Protein AF-A0A0A9X107-F1 (afdb_monomer_lite)

Foldseek 3Di:
DDPPPDDDDDCPVDPDDDDDDDCVVPVVVCVVVVHDPVFPDKDFLADPNDTDDMDTDDDDPVVVVVVVVVSVVVNVVVVVVVVVVVVVVVVVVVVVPDDDDDDDDDDDDDDDD

InterPro domains:
  IPR036249 Thioredoxin-like superfamily [SSF52833] (2-75)

Organism: Lygus hesperus (NCBI:txid30085)

pLDDT: mean 71.27, std 21.24, range [33.72, 94.06]

Structure (mmCIF, N/CA/C/O backbone):
data_AF-A0A0A9X107-F1
#
_entry.id   AF-A0A0A9X107-F1
#
loop_
_atom_site.group_PDB
_atom_site.id
_atom_site.type_symbol
_atom_site.label_atom_id
_atom_site.label_alt_id
_atom_site.label_comp_id
_atom_site.label_asym_id
_atom_site.label_entity_id
_atom_site.label_seq_id
_atom_site.pdbx_PDB_ins_code
_atom_site.Cartn_x
_atom_site.Cartn_y
_atom_site.Cartn_z
_atom_site.occupancy
_atom_site.B_iso_or_equiv
_atom_site.auth_seq_id
_atom_site.auth_comp_id
_atom_site.auth_asym_id
_atom_site.auth_atom_id
_atom_site.pdbx_PDB_model_num
ATOM 1 N N . MET A 1 1 ? 27.903 -12.711 14.604 1.00 37.62 1 MET A N 1
ATOM 2 C CA . MET A 1 1 ? 27.355 -11.381 14.282 1.00 37.62 1 MET A CA 1
ATOM 3 C C . MET A 1 1 ? 25.855 -11.557 14.386 1.00 37.62 1 MET A C 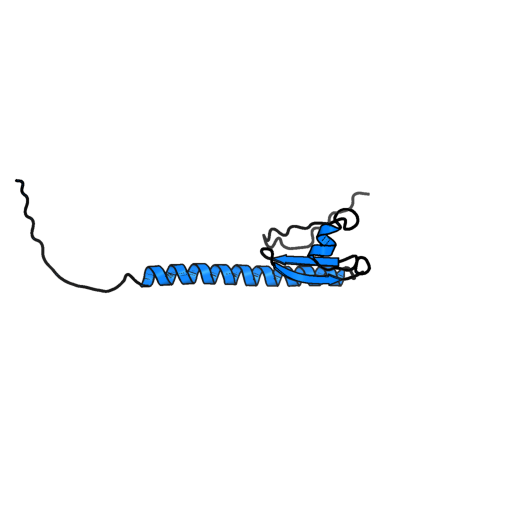1
ATOM 5 O O . MET A 1 1 ? 25.228 -11.876 13.390 1.00 37.62 1 MET A O 1
ATOM 9 N N . ASP A 1 2 ? 25.339 -11.543 15.616 1.00 41.91 2 ASP A N 1
ATOM 10 C CA . ASP A 1 2 ? 23.902 -11.656 15.866 1.00 41.91 2 ASP A CA 1
ATOM 11 C C . ASP A 1 2 ? 23.283 -10.289 15.590 1.00 41.91 2 ASP A C 1
ATOM 13 O O . ASP A 1 2 ? 23.598 -9.307 16.266 1.00 41.91 2 ASP A O 1
ATOM 17 N N . GLU A 1 3 ? 22.478 -10.217 14.536 1.00 42.31 3 GLU A N 1
ATOM 18 C CA . GLU A 1 3 ? 21.687 -9.040 14.201 1.00 42.31 3 GLU A CA 1
ATOM 19 C C . GLU A 1 3 ? 20.652 -8.828 15.309 1.00 42.31 3 GLU A C 1
ATOM 21 O O . GLU A 1 3 ? 19.751 -9.639 15.527 1.00 42.31 3 GLU A O 1
ATOM 26 N N . VAL A 1 4 ? 20.826 -7.739 16.057 1.00 40.97 4 VAL A N 1
ATOM 27 C CA . VAL A 1 4 ? 19.880 -7.281 17.071 1.00 40.97 4 VAL A CA 1
ATOM 28 C C . VAL A 1 4 ? 18.602 -6.880 16.343 1.00 40.97 4 VAL A C 1
ATOM 30 O O . VAL A 1 4 ? 18.554 -5.838 15.693 1.00 40.97 4 VAL A O 1
ATOM 33 N N . TYR A 1 5 ? 17.573 -7.719 16.439 1.00 43.59 5 TYR A N 1
ATOM 34 C CA . TYR A 1 5 ? 16.226 -7.378 15.999 1.00 43.59 5 TYR A CA 1
ATOM 35 C C . TYR A 1 5 ? 15.728 -6.235 16.891 1.00 43.59 5 TYR A C 1
ATOM 37 O O . TYR A 1 5 ? 15.326 -6.441 18.035 1.00 43.59 5 TYR A O 1
ATOM 45 N N . GLN A 1 6 ? 15.865 -5.001 16.411 1.00 48.44 6 GLN A N 1
ATOM 46 C CA . GLN A 1 6 ? 15.414 -3.823 17.133 1.00 48.44 6 GLN A CA 1
ATOM 47 C C . GLN A 1 6 ? 13.906 -3.682 16.920 1.00 48.44 6 GLN A C 1
ATOM 49 O O . GLN A 1 6 ? 13.455 -3.251 15.861 1.00 48.44 6 GLN A O 1
ATOM 54 N N . GLU A 1 7 ? 13.124 -4.076 17.924 1.00 47.19 7 GLU A N 1
ATOM 55 C CA . GLU A 1 7 ? 11.676 -3.871 17.933 1.00 47.19 7 GLU A CA 1
ATOM 56 C C . GLU A 1 7 ? 11.372 -2.367 18.010 1.00 47.19 7 GLU A C 1
ATOM 58 O O . GLU A 1 7 ? 11.451 -1.737 19.065 1.00 47.19 7 GLU A O 1
ATOM 63 N N . PHE A 1 8 ? 11.048 -1.771 16.863 1.00 49.19 8 PHE A N 1
ATOM 64 C CA . PHE A 1 8 ? 10.451 -0.444 16.782 1.00 49.19 8 PHE A CA 1
ATOM 65 C C . PHE A 1 8 ? 8.931 -0.583 16.668 1.00 49.19 8 PHE A C 1
ATOM 67 O O . PHE A 1 8 ? 8.435 -1.149 15.699 1.00 49.19 8 PHE A O 1
ATOM 74 N N . GLY A 1 9 ? 8.199 -0.008 17.626 1.00 54.25 9 GLY A N 1
ATOM 75 C CA . GLY A 1 9 ? 6.752 0.203 17.530 1.00 54.25 9 GLY A CA 1
ATOM 76 C C . GLY A 1 9 ? 5.968 -0.326 18.728 1.00 54.25 9 GLY A C 1
ATOM 77 O O . GLY A 1 9 ? 6.213 -1.418 19.231 1.00 54.25 9 GLY A O 1
ATOM 78 N N . THR A 1 10 ? 5.001 0.462 19.192 1.00 50.56 10 THR A N 1
ATOM 79 C CA . THR A 1 10 ? 3.987 0.006 20.148 1.00 50.56 10 THR A CA 1
ATOM 80 C C . THR A 1 10 ? 3.000 -0.886 19.396 1.00 50.56 10 THR A C 1
ATOM 82 O O . THR A 1 10 ? 2.413 -0.434 18.416 1.00 50.56 10 THR A O 1
ATOM 85 N N . ASP A 1 11 ? 2.803 -2.133 19.834 1.00 56.12 11 ASP A N 1
ATOM 86 C CA . ASP A 1 11 ? 1.812 -3.042 19.244 1.00 56.12 11 ASP A CA 1
ATOM 87 C C . ASP A 1 11 ? 0.402 -2.427 19.325 1.00 56.12 11 ASP A C 1
ATOM 89 O O . ASP A 1 11 ? -0.230 -2.391 20.384 1.00 56.12 11 ASP A O 1
ATOM 93 N N . ALA A 1 12 ? -0.098 -1.936 18.189 1.00 56.09 12 ALA A N 1
ATOM 94 C CA . ALA A 1 12 ? -1.439 -1.370 18.059 1.00 56.09 12 ALA A CA 1
ATOM 95 C C . ALA A 1 12 ? -2.544 -2.446 18.066 1.00 56.09 12 ALA A C 1
ATOM 97 O O . ALA A 1 12 ? -3.722 -2.120 17.913 1.00 56.09 12 ALA A O 1
ATOM 98 N N . ARG A 1 13 ? -2.192 -3.734 18.226 1.00 57.41 13 ARG A N 1
ATOM 99 C CA . ARG A 1 13 ? -3.086 -4.903 18.146 1.00 57.41 13 ARG A CA 1
ATOM 100 C C . ARG A 1 13 ? -3.855 -5.013 16.830 1.00 57.41 13 ARG A C 1
ATOM 102 O O . ARG A 1 13 ? -4.845 -5.742 16.744 1.00 57.41 13 ARG A O 1
ATOM 109 N N . LEU A 1 14 ? -3.404 -4.314 15.793 1.00 62.31 14 LEU A N 1
ATOM 110 C CA . LEU A 1 14 ? -3.895 -4.506 14.439 1.00 62.31 14 LEU A CA 1
ATOM 111 C C . LEU A 1 14 ? -3.173 -5.707 13.841 1.00 62.31 14 LEU A C 1
ATOM 113 O O . LEU A 1 14 ? -1.949 -5.744 13.755 1.00 62.31 14 LEU A O 1
ATOM 117 N N . SER A 1 15 ? -3.944 -6.701 13.411 1.00 70.44 15 SER A N 1
ATOM 118 C CA . SER A 1 15 ? -3.405 -7.849 12.684 1.00 70.44 15 SER A CA 1
ATOM 119 C C . SER A 1 15 ? -3.090 -7.443 11.242 1.00 70.44 15 SER A C 1
ATOM 121 O O . SER A 1 15 ? -3.852 -7.712 10.316 1.00 70.44 15 SER A O 1
ATOM 123 N N . ILE A 1 16 ? -1.963 -6.756 11.047 1.00 78.69 16 ILE A N 1
ATOM 124 C CA . ILE A 1 16 ? -1.466 -6.395 9.718 1.00 78.69 16 ILE A CA 1
ATOM 125 C C . ILE A 1 16 ? -0.849 -7.641 9.088 1.00 78.69 16 ILE A C 1
ATOM 127 O O . ILE A 1 16 ? 0.029 -8.284 9.662 1.00 78.69 16 ILE A O 1
ATOM 131 N N . LYS A 1 17 ? -1.322 -7.996 7.894 1.00 86.75 17 LYS A N 1
ATOM 132 C CA . LYS A 1 17 ? -0.751 -9.083 7.099 1.00 86.75 17 LYS A CA 1
ATOM 133 C C . LYS A 1 17 ? 0.115 -8.487 6.003 1.00 86.75 17 LYS A C 1
ATOM 135 O O . LYS A 1 17 ? -0.391 -7.748 5.164 1.00 86.75 17 LYS A O 1
ATOM 140 N N . LEU A 1 18 ? 1.391 -8.854 5.990 1.00 88.19 18 LEU A N 1
ATOM 141 C CA . LEU A 1 18 ? 2.301 -8.540 4.896 1.00 88.19 18 LEU A CA 1
ATOM 142 C C . LEU A 1 18 ? 2.357 -9.723 3.926 1.00 88.19 18 LEU A C 1
ATOM 144 O O . LEU A 1 18 ? 2.494 -10.873 4.343 1.00 88.19 18 LEU A O 1
ATOM 148 N N . CYS A 1 19 ? 2.253 -9.441 2.631 1.00 88.06 19 CYS A N 1
ATOM 149 C CA . CYS A 1 19 ? 2.375 -10.438 1.576 1.00 88.06 19 CYS A CA 1
ATOM 150 C C . CYS A 1 19 ? 3.302 -9.909 0.483 1.00 88.06 19 CYS A C 1
ATOM 152 O O . CYS A 1 19 ? 3.189 -8.755 0.077 1.00 88.06 19 CYS A O 1
ATOM 154 N N . VAL A 1 20 ? 4.204 -10.767 0.007 1.00 90.75 20 VAL A N 1
ATOM 155 C CA . VAL A 1 20 ? 5.073 -10.490 -1.137 1.00 90.75 20 VAL A CA 1
ATOM 156 C C . VAL A 1 20 ? 4.638 -11.397 -2.276 1.00 90.75 20 VAL A C 1
ATOM 158 O O . VAL A 1 20 ? 4.541 -12.611 -2.104 1.00 90.75 20 VAL A O 1
ATOM 161 N N . VAL A 1 21 ? 4.378 -10.801 -3.436 1.00 88.50 21 VAL A N 1
ATOM 162 C CA . VAL A 1 21 ? 3.921 -11.514 -4.628 1.00 88.50 21 VAL A CA 1
ATOM 163 C C . VAL A 1 21 ? 4.983 -11.418 -5.710 1.00 88.50 21 VAL A C 1
ATOM 165 O O . VAL A 1 21 ? 5.362 -10.330 -6.143 1.00 88.50 21 VAL A O 1
ATOM 168 N N . ASP A 1 22 ? 5.432 -12.577 -6.183 1.00 88.81 22 ASP A N 1
ATOM 169 C CA . ASP A 1 22 ? 6.302 -12.676 -7.347 1.00 88.81 22 ASP A CA 1
ATOM 170 C C . ASP A 1 22 ? 5.471 -12.539 -8.630 1.00 88.81 22 ASP A C 1
ATOM 172 O O . ASP A 1 22 ? 4.891 -13.499 -9.147 1.00 88.81 22 ASP A O 1
ATOM 176 N N . CYS A 1 23 ? 5.429 -11.318 -9.156 1.00 86.25 23 CYS A N 1
ATOM 177 C CA . CYS A 1 23 ? 4.659 -10.982 -10.351 1.00 86.25 23 CYS A CA 1
ATOM 178 C C . CYS A 1 23 ? 5.168 -11.674 -11.631 1.00 86.25 23 CYS A C 1
ATOM 180 O O . CYS A 1 23 ? 4.461 -11.678 -12.635 1.00 86.25 23 CYS A O 1
ATOM 182 N N . SER A 1 24 ? 6.364 -12.282 -11.619 1.00 85.44 24 SER A N 1
ATOM 183 C CA . SER A 1 24 ? 6.841 -13.091 -12.751 1.00 85.44 24 SER A CA 1
ATOM 184 C C . SER A 1 24 ? 6.115 -14.435 -12.859 1.00 85.44 24 SER A C 1
ATOM 186 O O . SER A 1 24 ? 5.991 -14.983 -13.955 1.00 85.44 24 SER A O 1
ATOM 188 N N . LYS A 1 25 ? 5.608 -14.948 -11.732 1.00 88.25 25 LYS A N 1
ATOM 189 C CA . LYS A 1 25 ? 4.875 -16.218 -11.640 1.00 88.25 25 LYS A CA 1
ATOM 190 C C . LYS A 1 25 ? 3.366 -16.004 -11.660 1.00 88.25 25 LYS A C 1
ATOM 192 O O . LYS A 1 25 ? 2.649 -16.782 -12.278 1.00 88.25 25 LYS A O 1
ATOM 197 N N . GLU A 1 26 ? 2.900 -14.916 -11.055 1.00 86.44 26 GLU A N 1
ATOM 198 C CA . GLU A 1 26 ? 1.477 -14.598 -10.900 1.00 86.44 26 GLU A CA 1
ATOM 199 C C . GLU A 1 26 ? 1.026 -13.475 -11.853 1.00 86.44 26 GLU A C 1
ATOM 201 O O . GLU A 1 26 ? 0.551 -12.415 -11.440 1.00 86.44 26 GLU A O 1
ATOM 206 N N . MET A 1 27 ? 1.170 -13.691 -13.164 1.00 81.69 27 MET A N 1
ATOM 207 C CA . MET A 1 27 ? 0.794 -12.700 -14.192 1.00 81.69 27 MET A CA 1
ATOM 208 C C . MET A 1 27 ? -0.699 -12.329 -14.178 1.00 81.69 27 MET A C 1
ATOM 210 O O . MET A 1 27 ? -1.073 -11.225 -14.575 1.00 81.69 27 MET A O 1
ATOM 214 N N . SER A 1 28 ? -1.559 -13.232 -13.706 1.00 84.50 28 SER A N 1
ATOM 215 C CA . SER A 1 28 ? -2.994 -12.986 -13.520 1.00 84.50 28 SER A CA 1
ATOM 216 C C . SER A 1 28 ? -3.263 -11.846 -12.532 1.00 84.50 28 SER A C 1
ATOM 218 O O . SER A 1 28 ? -4.158 -11.034 -12.766 1.00 84.50 28 SER A O 1
ATOM 220 N N . LEU A 1 29 ? -2.459 -11.726 -11.470 1.00 81.44 29 LEU A N 1
ATOM 221 C CA . LEU A 1 29 ? -2.589 -10.647 -10.492 1.00 81.44 29 LEU A CA 1
ATOM 222 C C . LEU A 1 29 ? -2.197 -9.297 -11.101 1.00 81.44 29 LEU A C 1
ATOM 224 O O . LEU A 1 29 ? -2.910 -8.316 -10.910 1.00 81.44 29 LEU A O 1
ATOM 228 N N . LEU A 1 30 ? -1.135 -9.237 -11.913 1.00 81.81 30 LEU A N 1
ATOM 229 C CA . LEU A 1 30 ? -0.783 -8.009 -12.643 1.00 81.81 30 LEU A CA 1
ATOM 230 C C . LEU A 1 30 ? -1.934 -7.521 -13.533 1.00 81.81 30 LEU A C 1
ATOM 232 O O . LEU A 1 30 ? -2.230 -6.325 -13.562 1.00 81.81 30 LEU A O 1
ATOM 236 N N . GLN A 1 31 ? -2.611 -8.445 -14.221 1.00 82.00 31 GLN A N 1
ATOM 237 C CA . GLN A 1 31 ? -3.777 -8.126 -15.047 1.00 82.00 31 GLN A CA 1
ATOM 238 C C . GLN A 1 31 ? -4.962 -7.647 -14.207 1.00 82.00 31 GLN A C 1
ATOM 240 O O . GLN A 1 31 ? -5.570 -6.631 -14.542 1.00 82.00 31 GLN A O 1
ATOM 245 N N . GLN A 1 32 ? -5.261 -8.327 -13.097 1.00 81.94 32 GLN A N 1
ATOM 246 C CA . GLN A 1 32 ? -6.350 -7.953 -12.192 1.00 81.94 32 GLN A CA 1
ATOM 247 C C . GLN A 1 32 ? -6.181 -6.529 -11.651 1.00 81.94 32 GLN A C 1
ATOM 249 O O . GLN A 1 32 ? -7.147 -5.773 -11.583 1.00 81.94 32 GLN A O 1
ATOM 254 N N . TYR A 1 33 ? -4.951 -6.142 -11.320 1.00 81.06 33 TYR A N 1
ATOM 255 C CA . TYR A 1 33 ? -4.631 -4.797 -10.843 1.00 81.06 33 TYR A CA 1
ATOM 256 C C . TYR A 1 33 ? -4.293 -3.811 -11.974 1.00 81.06 33 TYR A C 1
ATOM 258 O O . TYR A 1 33 ? -3.938 -2.660 -11.705 1.00 81.06 33 TYR A O 1
ATOM 266 N N . SER A 1 34 ? -4.422 -4.240 -13.238 1.00 82.50 34 SER A N 1
ATOM 267 C CA . SER A 1 34 ? -4.134 -3.453 -14.446 1.00 82.50 34 SER A CA 1
ATOM 268 C C . SER A 1 34 ? -2.779 -2.736 -14.386 1.00 82.50 34 SER A C 1
ATOM 270 O O . SER A 1 34 ? -2.653 -1.593 -14.828 1.00 82.50 34 SER A O 1
ATOM 272 N N . GLN A 1 35 ? -1.766 -3.383 -13.797 1.00 80.56 35 GLN A N 1
ATOM 273 C CA . GLN A 1 35 ? -0.431 -2.805 -13.663 1.00 80.56 35 GLN A CA 1
ATOM 274 C C . GLN A 1 35 ? 0.471 -3.241 -14.817 1.00 80.56 35 GLN A C 1
ATOM 276 O O . GLN A 1 35 ? 0.639 -4.442 -15.050 1.00 80.56 35 GLN A O 1
ATOM 281 N N . PRO A 1 36 ? 1.094 -2.290 -15.532 1.00 77.00 36 PRO A N 1
ATOM 282 C CA . PRO A 1 36 ? 2.144 -2.619 -16.478 1.00 77.00 36 PRO A CA 1
ATOM 283 C C . PRO A 1 36 ? 3.358 -3.225 -15.762 1.00 77.00 36 PRO A C 1
ATOM 285 O O . PRO A 1 36 ? 3.761 -2.778 -14.695 1.00 77.00 36 PRO A O 1
ATOM 288 N N . SER A 1 37 ? 4.030 -4.189 -16.381 1.00 76.00 37 SER A N 1
ATOM 289 C CA . SER A 1 37 ? 5.227 -4.821 -15.803 1.00 76.00 37 SER A CA 1
ATOM 290 C C . SER A 1 37 ? 6.397 -3.852 -15.559 1.00 76.00 37 SER A C 1
ATOM 292 O O . SER A 1 37 ? 7.246 -4.122 -14.715 1.00 76.00 37 SER A O 1
ATOM 294 N N . HIS A 1 38 ? 6.433 -2.706 -16.245 1.00 81.00 38 HIS A N 1
ATOM 295 C CA . HIS A 1 38 ? 7.455 -1.672 -16.051 1.00 81.00 38 HIS A CA 1
ATOM 296 C C . HIS A 1 38 ? 7.231 -0.791 -14.810 1.00 81.00 38 HIS A C 1
ATOM 298 O O . HIS A 1 38 ? 8.082 0.037 -14.506 1.00 81.00 38 HIS A O 1
ATOM 304 N N . THR A 1 39 ? 6.102 -0.935 -14.107 1.00 79.94 39 THR A N 1
ATOM 305 C CA . THR A 1 39 ? 5.796 -0.155 -12.896 1.00 79.94 39 THR A CA 1
ATOM 306 C C . THR A 1 39 ? 6.117 -0.907 -11.603 1.00 79.94 39 THR A C 1
ATOM 308 O O . THR A 1 39 ? 5.714 -0.472 -10.528 1.00 79.94 39 THR A O 1
ATOM 311 N N . LEU A 1 40 ? 6.804 -2.049 -11.700 1.00 85.69 40 LEU A N 1
ATOM 312 C CA . LEU A 1 40 ? 7.324 -2.792 -10.554 1.00 85.69 40 LEU A CA 1
ATOM 313 C C . LEU A 1 40 ? 8.582 -2.107 -9.970 1.00 85.69 40 LEU A C 1
ATOM 315 O O . LEU A 1 40 ? 9.362 -1.534 -10.733 1.00 85.69 40 LEU A O 1
ATOM 319 N N . PRO A 1 41 ? 8.838 -2.226 -8.653 1.00 90.12 41 PRO A N 1
ATOM 320 C CA . PRO A 1 41 ? 7.955 -2.813 -7.642 1.00 90.12 41 PRO A CA 1
ATOM 321 C C . PRO A 1 41 ? 6.789 -1.875 -7.294 1.00 90.12 41 PRO A C 1
ATOM 323 O O . PRO A 1 41 ? 6.855 -0.675 -7.527 1.00 90.12 41 PRO A O 1
ATOM 326 N N . PHE A 1 42 ? 5.715 -2.420 -6.728 1.00 90.19 42 PHE A N 1
ATOM 327 C CA . PHE A 1 42 ? 4.639 -1.625 -6.138 1.00 90.19 42 PHE A CA 1
ATOM 328 C C . PHE A 1 42 ? 4.153 -2.269 -4.841 1.00 90.19 42 PHE A C 1
ATOM 330 O O . PHE A 1 42 ? 4.282 -3.478 -4.647 1.00 90.19 42 PHE A O 1
ATOM 337 N N . MET A 1 43 ? 3.583 -1.455 -3.961 1.00 92.44 43 MET A N 1
ATOM 338 C CA . MET A 1 43 ? 3.006 -1.866 -2.685 1.00 92.44 43 MET A CA 1
ATOM 339 C C . MET A 1 43 ? 1.565 -1.372 -2.616 1.00 92.44 43 MET A C 1
ATOM 341 O O . MET A 1 43 ? 1.301 -0.202 -2.886 1.00 92.44 43 MET A O 1
ATOM 345 N N . TYR A 1 44 ? 0.641 -2.260 -2.251 1.00 92.69 44 TYR A N 1
ATOM 346 C CA . TYR A 1 44 ? -0.768 -1.929 -2.063 1.00 92.69 44 TYR A CA 1
ATOM 347 C C . TYR A 1 44 ? -1.165 -1.990 -0.599 1.00 92.69 44 TYR A C 1
ATOM 349 O O . TYR A 1 44 ? -0.884 -2.970 0.090 1.00 92.69 44 TYR A O 1
ATOM 357 N N . PHE A 1 45 ? -1.899 -0.971 -0.167 1.00 94.06 45 PHE A N 1
ATOM 358 C CA . PHE A 1 45 ? -2.528 -0.917 1.140 1.00 94.06 45 PHE A CA 1
ATOM 359 C C . PHE A 1 45 ? -3.996 -1.315 0.998 1.00 94.06 45 PHE A C 1
ATOM 361 O O . PHE A 1 45 ? -4.783 -0.620 0.354 1.00 94.06 45 PHE A O 1
ATOM 368 N N . MET A 1 46 ? -4.353 -2.470 1.562 1.00 91.69 46 MET A N 1
ATOM 369 C CA . MET A 1 46 ? -5.673 -3.084 1.404 1.00 91.69 46 MET A CA 1
ATOM 370 C C . MET A 1 46 ? -6.395 -3.165 2.752 1.00 91.69 46 MET A C 1
ATOM 372 O O . MET A 1 46 ? -5.887 -3.794 3.679 1.00 91.69 46 MET A O 1
ATOM 376 N N . PHE A 1 47 ? -7.611 -2.622 2.850 1.00 90.19 47 PHE A N 1
ATOM 377 C CA . PHE A 1 47 ? -8.467 -2.723 4.039 1.00 90.19 47 PHE A CA 1
ATOM 378 C C . PHE A 1 47 ? -9.815 -3.361 3.685 1.00 90.19 47 PHE A C 1
ATOM 380 O O . PHE A 1 47 ? -10.513 -2.904 2.781 1.00 90.19 47 PHE A O 1
ATOM 387 N N . HIS A 1 48 ? -10.176 -4.455 4.368 1.00 88.75 48 HIS A N 1
ATOM 388 C CA . HIS A 1 48 ? -11.411 -5.222 4.111 1.00 88.75 48 HIS A CA 1
ATOM 389 C C . HIS A 1 48 ? -11.637 -5.568 2.620 1.00 88.75 48 HIS A C 1
ATOM 391 O O . HIS A 1 48 ? -12.758 -5.558 2.122 1.00 88.75 48 HIS A O 1
ATOM 397 N N . GLY A 1 49 ? -10.553 -5.876 1.895 1.00 85.94 49 GLY A N 1
ATOM 398 C CA . GLY A 1 49 ? -10.594 -6.217 0.467 1.00 85.94 49 GLY A CA 1
ATOM 399 C C . GLY A 1 49 ? -10.650 -5.018 -0.486 1.00 85.94 49 GLY A C 1
ATOM 400 O O . GLY A 1 49 ? -10.597 -5.218 -1.696 1.00 85.94 49 GLY A O 1
ATOM 401 N N . ASN A 1 50 ? -10.693 -3.789 0.031 1.00 88.44 50 ASN A N 1
ATOM 402 C CA . ASN A 1 50 ? -10.663 -2.565 -0.765 1.00 88.44 50 ASN A CA 1
ATOM 403 C C . ASN A 1 50 ? -9.241 -2.010 -0.847 1.00 88.44 50 ASN A C 1
ATOM 405 O O . ASN A 1 50 ? -8.517 -2.007 0.149 1.00 88.44 50 ASN A O 1
ATOM 409 N N . LEU A 1 51 ? -8.858 -1.519 -2.025 1.00 90.06 51 LEU A N 1
ATOM 410 C CA . LEU A 1 51 ? -7.607 -0.792 -2.216 1.00 90.06 51 LEU A CA 1
ATOM 411 C C . LEU A 1 51 ? -7.753 0.621 -1.645 1.00 90.06 51 LEU A C 1
ATOM 413 O O . LEU A 1 51 ? -8.580 1.392 -2.126 1.00 90.06 51 LEU A O 1
ATOM 417 N N . CYS A 1 52 ? -6.955 0.943 -0.631 1.00 92.62 52 CYS A N 1
ATOM 418 C CA . CYS A 1 52 ? -6.961 2.247 0.027 1.00 92.62 52 CYS A CA 1
ATOM 419 C C . CYS A 1 52 ? -5.924 3.184 -0.584 1.00 92.62 52 CYS A C 1
ATOM 421 O O . CYS A 1 52 ? -6.247 4.326 -0.893 1.00 92.62 52 CYS A O 1
ATOM 423 N N . ASP A 1 53 ? -4.699 2.691 -0.772 1.00 93.31 53 ASP A N 1
ATOM 424 C CA . ASP A 1 53 ? -3.594 3.477 -1.319 1.00 93.31 5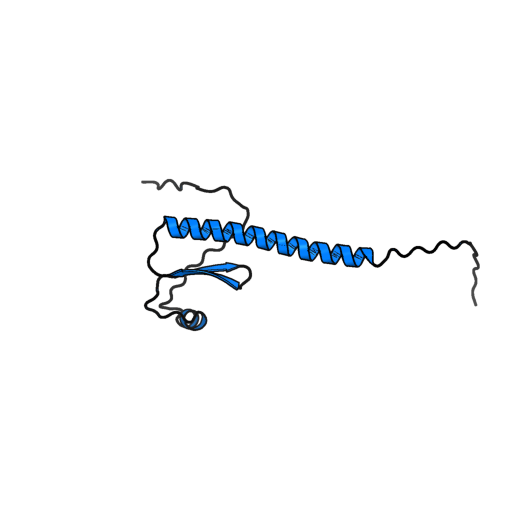3 ASP A CA 1
ATOM 425 C C . ASP A 1 53 ? -2.513 2.578 -1.948 1.00 93.31 53 ASP A C 1
ATOM 427 O O . ASP A 1 53 ? -2.556 1.345 -1.828 1.00 93.31 53 ASP A O 1
ATOM 431 N N . LYS A 1 54 ? -1.549 3.182 -2.650 1.00 92.62 54 LYS A N 1
ATOM 432 C CA . LYS A 1 54 ? -0.443 2.486 -3.306 1.00 92.62 54 LYS A CA 1
ATOM 433 C C . LYS A 1 54 ? 0.851 3.297 -3.352 1.00 92.62 54 LYS A C 1
ATOM 435 O O . LYS A 1 54 ? 0.843 4.490 -3.635 1.00 92.62 54 LYS A O 1
ATOM 440 N N . LEU A 1 55 ? 1.973 2.596 -3.236 1.00 93.00 55 LEU A N 1
ATOM 441 C CA . LEU A 1 55 ? 3.300 3.106 -3.583 1.00 93.00 55 LEU A CA 1
ATOM 442 C C . LEU A 1 55 ? 3.779 2.417 -4.859 1.00 93.00 55 LEU A C 1
ATOM 444 O O . LEU A 1 55 ? 3.620 1.206 -5.011 1.00 93.00 55 LEU A O 1
ATOM 448 N N . MET A 1 56 ? 4.344 3.188 -5.784 1.00 90.69 56 MET A N 1
ATOM 449 C CA . MET A 1 56 ? 4.756 2.712 -7.106 1.00 90.69 56 MET A CA 1
ATOM 450 C C . MET A 1 56 ? 6.231 3.020 -7.346 1.00 90.69 56 MET A C 1
ATOM 452 O O . MET A 1 56 ? 6.677 4.139 -7.103 1.00 90.69 56 MET A O 1
ATOM 456 N N . GLY A 1 57 ? 6.951 2.059 -7.916 1.00 89.06 57 GLY A N 1
ATOM 457 C CA . GLY A 1 57 ? 8.367 2.179 -8.228 1.00 89.06 57 GLY A CA 1
ATOM 458 C C . GLY A 1 57 ? 9.273 2.015 -7.009 1.00 89.06 57 GLY A C 1
ATOM 459 O O . GLY A 1 57 ? 8.882 1.509 -5.958 1.00 89.06 57 GLY A O 1
ATOM 460 N N . ILE A 1 58 ? 10.527 2.422 -7.187 1.00 90.00 58 ILE A N 1
ATOM 461 C CA . ILE A 1 58 ? 11.525 2.421 -6.119 1.00 90.00 58 ILE A CA 1
ATOM 462 C C . ILE A 1 58 ? 11.248 3.632 -5.229 1.00 90.00 58 ILE A C 1
ATOM 464 O O . ILE A 1 58 ? 11.312 4.767 -5.697 1.00 90.00 58 ILE A O 1
ATOM 468 N N . VAL A 1 59 ? 10.929 3.366 -3.968 1.00 91.31 59 VAL A N 1
ATOM 469 C CA . VAL A 1 59 ? 10.618 4.369 -2.944 1.00 91.31 59 VAL A CA 1
ATOM 470 C C . VAL A 1 59 ? 11.606 4.254 -1.789 1.00 91.31 59 VAL A C 1
ATOM 472 O O . VAL A 1 59 ? 12.120 3.165 -1.519 1.00 91.31 59 VAL A O 1
ATOM 475 N N . ASP A 1 60 ? 11.864 5.370 -1.112 1.00 93.94 60 ASP A N 1
ATOM 476 C CA . ASP A 1 60 ? 12.754 5.397 0.049 1.00 93.94 60 ASP A CA 1
ATOM 477 C C . ASP A 1 60 ? 12.096 4.744 1.272 1.00 93.94 60 ASP A C 1
ATOM 479 O O . ASP A 1 60 ? 10.873 4.768 1.435 1.00 93.94 60 ASP A O 1
ATOM 483 N N . GLU A 1 61 ? 12.917 4.216 2.183 1.00 92.69 61 GLU A N 1
ATOM 484 C CA . GLU A 1 61 ? 12.451 3.589 3.428 1.00 92.69 61 GLU A CA 1
ATOM 485 C C . GLU A 1 61 ? 11.522 4.514 4.230 1.00 92.69 61 GLU A C 1
ATOM 487 O O . GLU A 1 61 ? 10.482 4.077 4.724 1.00 92.69 61 GLU A O 1
ATOM 492 N N . THR A 1 62 ? 11.848 5.808 4.300 1.00 93.75 62 THR A N 1
ATOM 493 C CA . THR A 1 62 ? 11.023 6.813 4.984 1.00 93.75 62 THR A CA 1
ATOM 494 C C . THR A 1 62 ? 9.614 6.883 4.399 1.00 93.75 62 THR A C 1
ATOM 496 O O . THR A 1 62 ? 8.647 6.913 5.152 1.00 93.75 62 THR A O 1
ATOM 499 N N . GLN A 1 63 ? 9.479 6.838 3.071 1.00 93.44 63 GLN A N 1
ATOM 500 C CA . GLN A 1 63 ? 8.175 6.895 2.404 1.00 93.44 63 GLN A CA 1
ATOM 501 C C . GLN A 1 63 ? 7.354 5.634 2.670 1.00 93.44 63 GLN A C 1
ATOM 503 O O . GLN A 1 63 ? 6.142 5.708 2.861 1.00 93.44 63 GLN A O 1
ATOM 508 N N . VAL A 1 64 ? 8.012 4.471 2.708 1.00 92.62 64 VAL A N 1
ATOM 509 C CA . VAL A 1 64 ? 7.358 3.209 3.075 1.00 92.62 64 VAL A CA 1
ATOM 510 C C . VAL A 1 64 ? 6.835 3.286 4.505 1.00 92.62 64 VAL A C 1
ATOM 512 O O . VAL A 1 64 ? 5.683 2.937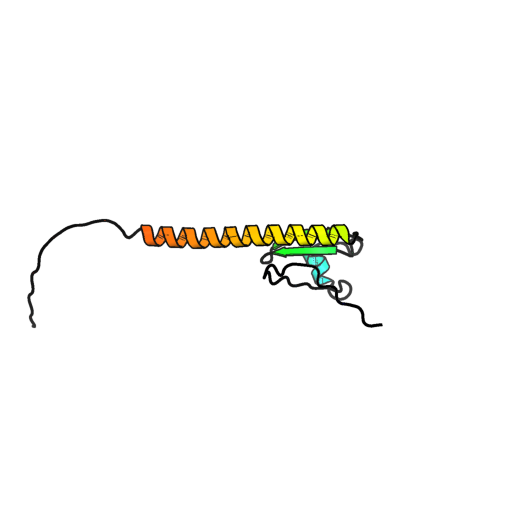 4.753 1.00 92.62 64 VAL A O 1
ATOM 515 N N . LYS A 1 65 ? 7.656 3.778 5.436 1.00 92.56 65 LYS A N 1
ATOM 516 C CA . LYS A 1 65 ? 7.284 3.911 6.844 1.00 92.56 65 LYS A CA 1
ATOM 517 C C . LYS A 1 65 ? 6.108 4.867 7.036 1.00 92.56 65 LYS A C 1
ATOM 519 O O . LYS A 1 65 ? 5.116 4.484 7.643 1.00 92.56 65 LYS A O 1
ATOM 524 N N . GLU A 1 66 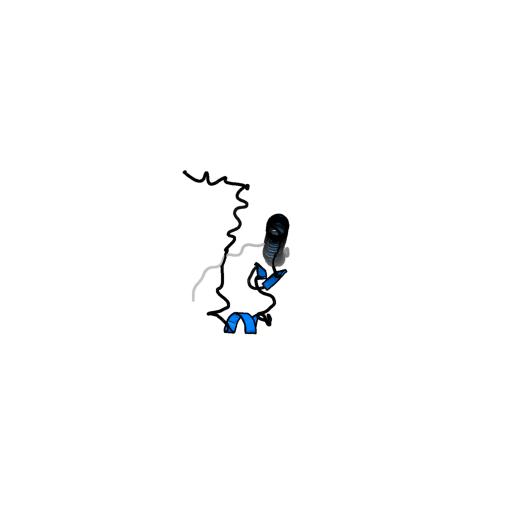? 6.181 6.059 6.451 1.00 93.56 66 GLU A N 1
ATOM 525 C CA . GLU A 1 66 ? 5.100 7.051 6.509 1.00 93.56 66 GLU A CA 1
ATOM 526 C C . GLU A 1 66 ? 3.801 6.525 5.881 1.00 93.56 66 GLU A C 1
ATOM 528 O O . GLU A 1 66 ? 2.717 6.745 6.424 1.00 93.56 66 GLU A O 1
ATOM 533 N N . GLY A 1 67 ? 3.899 5.787 4.770 1.00 93.44 67 GLY A N 1
ATOM 534 C CA . GLY A 1 67 ? 2.747 5.150 4.132 1.00 93.44 67 GLY A CA 1
ATOM 535 C C . GLY A 1 67 ? 2.090 4.092 5.020 1.00 93.44 67 GLY A C 1
ATOM 536 O O . GLY A 1 67 ? 0.865 4.063 5.139 1.00 93.44 67 GLY A O 1
ATOM 537 N N . ILE A 1 68 ? 2.890 3.255 5.690 1.00 92.06 68 ILE A N 1
ATOM 538 C CA . ILE A 1 68 ? 2.391 2.254 6.644 1.00 92.06 68 ILE A CA 1
ATOM 539 C C . ILE A 1 68 ? 1.722 2.933 7.841 1.00 92.06 68 ILE A C 1
ATOM 541 O O . ILE A 1 68 ? 0.599 2.565 8.181 1.00 92.06 68 ILE A O 1
ATOM 545 N N . ASP A 1 69 ? 2.372 3.928 8.447 1.00 92.19 69 ASP A N 1
ATOM 546 C CA . ASP A 1 69 ? 1.841 4.644 9.612 1.00 92.19 69 ASP A CA 1
ATOM 547 C C . ASP A 1 69 ? 0.502 5.325 9.268 1.00 92.19 69 ASP A C 1
ATOM 549 O O . ASP A 1 69 ? -0.496 5.145 9.968 1.00 92.19 69 ASP A O 1
ATOM 553 N N . THR A 1 70 ? 0.429 5.996 8.113 1.00 93.69 70 THR A N 1
ATOM 554 C CA . THR A 1 70 ? -0.806 6.634 7.620 1.00 93.69 70 THR A CA 1
ATOM 555 C C . THR A 1 70 ? -1.917 5.613 7.360 1.00 93.69 70 THR A C 1
ATOM 557 O O . THR A 1 70 ? -3.083 5.846 7.689 1.00 93.69 70 THR A O 1
ATOM 560 N N . PHE A 1 71 ? -1.579 4.458 6.780 1.00 92.75 71 PHE A N 1
ATOM 561 C CA . PHE A 1 71 ? -2.542 3.387 6.535 1.00 92.75 71 PHE A CA 1
ATOM 562 C C . PHE A 1 71 ? -3.094 2.791 7.837 1.00 92.75 71 PHE A C 1
ATOM 564 O O . PHE A 1 71 ? -4.286 2.488 7.919 1.00 92.75 71 PHE A O 1
ATOM 571 N N . ILE A 1 72 ? -2.247 2.636 8.856 1.00 90.69 72 ILE A N 1
ATOM 572 C CA . ILE A 1 72 ? -2.639 2.154 10.184 1.00 90.69 72 ILE A CA 1
ATOM 573 C C . ILE A 1 72 ? -3.641 3.112 10.822 1.00 90.69 72 ILE A C 1
ATOM 575 O O . ILE A 1 72 ? -4.711 2.669 11.246 1.00 90.69 72 ILE A O 1
ATOM 579 N N . ASP A 1 73 ? -3.340 4.410 10.835 1.00 91.56 73 ASP A N 1
ATOM 580 C CA . ASP A 1 73 ? -4.230 5.429 11.396 1.00 91.56 73 ASP A CA 1
ATOM 581 C C . ASP A 1 73 ? -5.595 5.426 10.695 1.00 91.56 73 ASP A C 1
ATOM 583 O O . ASP A 1 73 ? -6.642 5.371 11.351 1.00 91.56 73 ASP A O 1
ATOM 587 N N . PHE A 1 74 ? -5.591 5.368 9.360 1.00 90.94 74 PHE A N 1
ATOM 588 C CA . PHE A 1 74 ? -6.807 5.232 8.559 1.00 90.94 74 PHE A CA 1
ATOM 589 C C . PHE A 1 74 ? -7.606 3.968 8.917 1.00 90.94 74 PHE A C 1
ATOM 591 O O . PHE A 1 74 ? -8.825 4.026 9.103 1.00 90.94 74 PHE A O 1
ATOM 598 N N . ALA A 1 75 ? -6.943 2.814 9.032 1.00 88.94 75 ALA A N 1
ATOM 599 C CA . ALA A 1 75 ? -7.598 1.545 9.340 1.00 88.94 75 ALA A CA 1
ATOM 600 C C . ALA A 1 75 ? -8.236 1.548 10.742 1.00 88.94 75 ALA A C 1
ATOM 602 O O . ALA A 1 75 ? -9.341 1.025 10.915 1.00 88.94 75 ALA A O 1
ATOM 603 N N . ILE A 1 76 ? -7.580 2.161 11.736 1.00 88.69 76 ILE A N 1
ATOM 604 C CA . ILE A 1 76 ? -8.131 2.331 13.090 1.00 88.69 76 ILE A CA 1
ATOM 605 C C . ILE A 1 76 ? -9.381 3.209 13.044 1.00 88.69 76 ILE A C 1
ATOM 607 O O . ILE A 1 76 ? -10.415 2.836 13.610 1.00 88.69 76 ILE A O 1
ATOM 611 N N . GLU A 1 77 ? -9.307 4.358 12.369 1.00 89.06 77 GLU A N 1
ATOM 612 C CA . GLU A 1 77 ? -10.432 5.285 12.257 1.00 89.06 77 GLU A CA 1
ATOM 613 C C . GLU A 1 77 ? -11.646 4.605 11.612 1.00 89.06 77 GLU A C 1
ATOM 615 O O . GLU A 1 77 ? -12.759 4.666 12.152 1.00 89.06 77 GLU A O 1
ATOM 620 N N . GLN A 1 78 ? -11.432 3.879 10.512 1.00 86.69 78 GLN A N 1
ATOM 621 C CA . GLN A 1 78 ? -12.509 3.175 9.822 1.00 86.69 78 GLN A CA 1
ATOM 622 C C . GLN A 1 78 ? -13.107 2.049 10.662 1.00 86.69 78 GLN A C 1
ATOM 624 O O . GLN A 1 78 ? -14.330 1.972 10.792 1.00 86.69 78 GLN A O 1
ATOM 629 N N . ALA A 1 79 ? -12.283 1.232 11.321 1.00 84.56 79 ALA A N 1
ATOM 630 C CA . ALA A 1 79 ? -12.772 0.172 12.200 1.00 84.56 79 ALA A CA 1
ATOM 631 C C . ALA A 1 79 ? -13.599 0.725 13.377 1.00 84.56 79 ALA A C 1
ATOM 633 O O . ALA A 1 79 ? -14.603 0.132 13.792 1.00 84.56 79 ALA A O 1
ATOM 634 N N . MET A 1 80 ? -13.216 1.881 13.931 1.00 85.00 80 MET A N 1
ATOM 635 C CA . MET A 1 80 ? -14.007 2.559 14.961 1.00 85.00 80 MET A CA 1
ATOM 636 C C . MET A 1 80 ? -15.337 3.083 14.415 1.00 85.00 80 MET A C 1
ATOM 638 O O . MET A 1 80 ? -16.361 2.998 15.101 1.00 85.00 80 MET A O 1
ATOM 642 N N . ASN A 1 81 ? -15.339 3.625 13.199 1.00 81.00 81 ASN A N 1
ATOM 643 C CA . ASN A 1 81 ? -16.541 4.148 12.564 1.00 81.00 81 ASN A CA 1
ATOM 644 C C . ASN A 1 81 ? -17.543 3.030 12.222 1.00 81.00 81 ASN A C 1
ATOM 646 O O . ASN A 1 81 ? -18.729 3.148 12.539 1.00 81.00 81 ASN A O 1
ATOM 650 N N . GLU A 1 82 ? -17.071 1.905 11.682 1.00 76.31 82 GLU A N 1
ATOM 651 C CA . GLU A 1 82 ? -17.885 0.707 11.425 1.00 76.31 82 GLU A CA 1
ATOM 652 C C . GLU A 1 82 ? -18.529 0.177 12.718 1.00 76.31 82 GLU A C 1
ATOM 654 O O . GLU A 1 82 ? -19.739 -0.061 12.773 1.00 76.31 82 GLU A O 1
ATOM 659 N N . ASN A 1 83 ? -17.762 0.085 13.810 1.00 68.75 83 ASN A N 1
ATOM 660 C CA . ASN A 1 83 ? -18.287 -0.333 15.113 1.00 68.75 83 ASN A CA 1
ATOM 661 C C . ASN A 1 83 ? -19.363 0.619 15.659 1.00 68.75 83 ASN A C 1
ATOM 663 O O . ASN A 1 83 ? -20.350 0.175 16.257 1.00 68.75 83 ASN A O 1
ATOM 667 N N . LYS A 1 84 ? -19.211 1.932 15.449 1.00 65.62 84 LYS A N 1
ATOM 668 C CA . LYS A 1 84 ? -20.230 2.922 15.832 1.00 65.62 84 LYS A CA 1
ATOM 669 C C . LYS A 1 84 ? -21.517 2.745 15.030 1.00 65.62 84 LYS A C 1
ATOM 671 O O . LYS A 1 84 ? -22.595 2.806 15.623 1.00 65.62 84 LYS A O 1
ATOM 676 N N . GLN A 1 85 ? -21.428 2.473 13.728 1.00 60.69 85 GLN A N 1
ATOM 677 C CA . GLN A 1 85 ? -22.605 2.224 12.890 1.00 60.69 85 GLN A CA 1
ATOM 678 C C . GLN A 1 85 ? -23.359 0.959 13.324 1.00 60.69 85 GLN A C 1
ATOM 680 O O . GLN A 1 85 ? -24.574 1.006 13.518 1.00 60.69 85 GLN A O 1
ATOM 685 N N . ILE A 1 86 ? -22.649 -0.141 13.593 1.00 60.34 86 ILE A N 1
ATOM 686 C CA . ILE A 1 86 ? -23.260 -1.398 14.064 1.00 60.34 86 ILE A CA 1
ATOM 687 C C . ILE A 1 86 ? -23.960 -1.200 15.421 1.00 60.34 86 ILE A C 1
ATOM 689 O O . ILE A 1 86 ? -25.066 -1.703 15.643 1.00 60.34 86 ILE A O 1
ATOM 693 N N . ASN A 1 87 ? -23.358 -0.432 16.332 1.00 53.19 87 ASN A N 1
ATOM 694 C CA . ASN A 1 87 ? -23.935 -0.164 17.651 1.00 53.19 87 ASN A CA 1
ATOM 695 C C . ASN A 1 87 ? -25.098 0.845 17.614 1.00 53.19 87 ASN A C 1
ATOM 697 O O . ASN A 1 87 ? -26.025 0.740 18.420 1.00 53.19 87 ASN A O 1
ATOM 701 N N . GLY A 1 88 ? -25.096 1.785 16.664 1.00 51.28 88 GLY A N 1
ATOM 702 C CA . GLY A 1 88 ? -26.208 2.710 16.429 1.00 51.28 88 GLY A CA 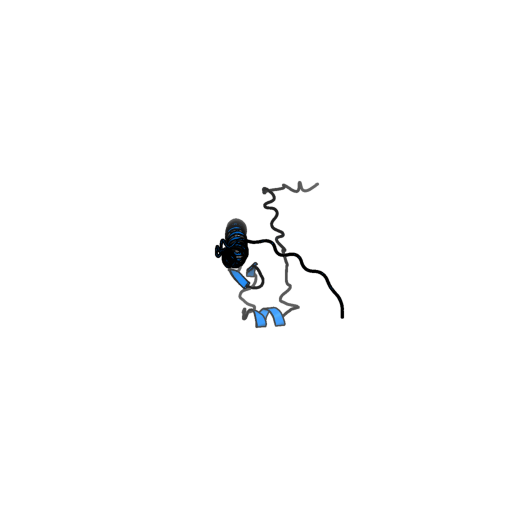1
ATOM 703 C C . GLY A 1 88 ? -27.479 1.998 15.960 1.00 51.28 88 GLY A C 1
ATOM 704 O O . GLY A 1 88 ? -28.565 2.272 16.474 1.00 51.28 88 GLY A O 1
ATOM 705 N N . VAL A 1 89 ? -27.344 1.013 15.066 1.00 51.91 89 VAL A N 1
ATOM 706 C CA . VAL A 1 89 ? -28.477 0.212 14.565 1.00 51.91 89 VAL A CA 1
ATOM 707 C C . VAL A 1 89 ? -29.099 -0.644 15.676 1.00 51.91 89 VAL A C 1
ATOM 709 O O . VAL A 1 89 ? -30.323 -0.691 15.804 1.00 51.91 89 VAL A O 1
ATOM 712 N N . LYS A 1 90 ? -28.285 -1.246 16.555 1.00 45.34 90 LYS A N 1
ATOM 713 C CA . LYS A 1 90 ? -28.789 -2.021 17.707 1.00 45.34 90 LYS A CA 1
ATOM 714 C C . LYS A 1 90 ? -29.554 -1.155 18.714 1.00 45.34 90 LYS A C 1
ATOM 716 O O . LYS A 1 90 ? -30.540 -1.604 19.294 1.00 45.34 90 LYS A O 1
ATOM 721 N N . LYS A 1 91 ? -29.135 0.100 18.915 1.00 43.69 91 LYS A N 1
ATOM 722 C CA . LYS A 1 91 ? -29.826 1.029 19.822 1.00 43.69 91 LYS A CA 1
ATOM 723 C C . LYS A 1 91 ? -31.158 1.522 19.241 1.00 43.69 91 LYS A C 1
ATOM 725 O O . LYS A 1 91 ? -32.108 1.695 19.997 1.00 43.69 91 LYS A O 1
ATOM 730 N N . ALA A 1 92 ? -31.254 1.683 17.919 1.00 49.31 92 ALA A N 1
ATOM 731 C CA . ALA A 1 92 ? -32.494 2.072 17.245 1.00 49.31 92 ALA A CA 1
ATOM 732 C C . ALA A 1 92 ? -33.565 0.961 17.259 1.00 49.31 92 ALA A C 1
ATOM 734 O O . ALA A 1 92 ? -34.740 1.268 17.443 1.00 49.31 92 ALA A O 1
ATOM 735 N N . GLN A 1 93 ? -33.168 -0.314 17.151 1.00 42.69 93 GLN A N 1
ATOM 736 C CA . GLN A 1 93 ? -34.092 -1.458 17.234 1.00 42.69 93 GLN A CA 1
ATOM 737 C C . GLN A 1 93 ? -34.653 -1.682 18.650 1.00 42.69 93 GLN A C 1
ATOM 739 O O . GLN A 1 93 ? -35.816 -2.043 18.797 1.00 42.69 93 GLN A O 1
ATOM 744 N N . ASN A 1 94 ? -33.875 -1.393 19.700 1.00 44.53 94 ASN A N 1
ATOM 745 C CA . ASN A 1 94 ? -34.363 -1.472 21.085 1.00 44.53 94 ASN A CA 1
ATOM 746 C C . ASN A 1 94 ? -35.179 -0.241 21.521 1.00 44.53 94 ASN A C 1
ATOM 748 O O . ASN A 1 94 ? -35.914 -0.314 22.501 1.00 44.53 94 ASN A O 1
ATOM 752 N N . ALA A 1 95 ? -35.072 0.886 20.813 1.00 45.75 95 ALA A N 1
ATOM 753 C CA . ALA A 1 95 ? -35.842 2.097 21.107 1.00 45.75 95 ALA A CA 1
ATOM 754 C C . ALA A 1 95 ? -37.251 2.095 20.480 1.00 45.75 95 ALA A C 1
ATOM 756 O O . ALA A 1 95 ? -38.057 2.961 20.807 1.00 45.75 95 ALA A O 1
ATOM 757 N N . SER A 1 96 ? -37.573 1.133 19.606 1.00 41.72 96 SER A N 1
ATOM 758 C CA . SER A 1 96 ? -38.891 1.039 18.953 1.00 41.72 96 SER A CA 1
ATOM 759 C C . SER A 1 96 ? -39.943 0.257 19.764 1.00 41.72 96 SER A C 1
ATOM 761 O O . SER A 1 96 ? -41.074 0.132 19.309 1.00 41.72 96 SER A O 1
ATOM 763 N N . PHE A 1 97 ? -39.600 -0.250 20.958 1.00 44.56 97 PHE A N 1
ATOM 764 C CA . PHE A 1 97 ? -40.486 -1.060 21.816 1.00 44.56 97 PHE A CA 1
ATOM 765 C C . PHE A 1 97 ? -40.756 -0.459 23.209 1.00 44.56 97 PHE A C 1
ATOM 767 O O . PHE A 1 97 ? -41.075 -1.182 24.148 1.00 44.56 97 PHE A O 1
ATOM 774 N N . SER A 1 98 ? -40.690 0.866 23.345 1.00 42.50 98 SER A N 1
ATOM 775 C CA . SER A 1 98 ? -41.204 1.564 24.532 1.00 42.50 98 SER A CA 1
ATOM 776 C C . SER A 1 98 ? -42.304 2.539 24.128 1.00 42.50 98 SER A C 1
ATOM 778 O O . SER A 1 98 ? -42.064 3.727 23.937 1.00 42.50 98 SER A O 1
ATOM 780 N N . GLY A 1 99 ? -43.513 2.001 23.963 1.00 37.38 99 GLY A N 1
ATOM 781 C CA . GLY A 1 99 ? -44.760 2.759 23.922 1.00 37.38 99 GLY A CA 1
ATOM 782 C C . GLY A 1 99 ? -45.615 2.385 25.132 1.00 37.38 99 GLY A C 1
ATOM 783 O O . GLY A 1 99 ? -46.126 1.271 25.205 1.00 37.38 99 GLY A O 1
ATOM 784 N N . ASP A 1 100 ? -45.715 3.310 26.084 1.00 40.41 100 ASP A N 1
ATOM 785 C CA . ASP A 1 100 ? -46.523 3.260 27.304 1.00 40.41 100 ASP A CA 1
ATOM 786 C C . ASP A 1 100 ? -48.002 2.893 27.084 1.00 40.41 100 ASP A C 1
ATOM 788 O O . ASP A 1 100 ? -48.671 3.417 26.194 1.00 40.41 100 ASP A O 1
ATOM 792 N N . GLY A 1 101 ? -48.553 2.093 28.004 1.00 36.06 101 GLY A N 1
ATOM 793 C CA . GLY A 1 101 ? -49.990 1.855 28.132 1.00 36.06 101 GLY A CA 1
ATOM 794 C C . GLY A 1 101 ? -50.367 1.332 29.519 1.00 36.06 101 GLY A C 1
ATOM 795 O O . GLY A 1 101 ? -50.450 0.129 29.738 1.00 36.06 101 GLY A O 1
ATOM 796 N N . LYS A 1 102 ? -50.604 2.242 30.475 1.00 42.47 102 LYS A N 1
ATOM 797 C CA . LYS A 1 102 ? -51.258 1.941 31.762 1.00 42.47 102 LYS A CA 1
ATOM 798 C C . LYS A 1 102 ? -52.671 1.384 31.526 1.00 42.47 102 LYS A C 1
ATOM 800 O O . LYS A 1 102 ? -53.478 2.049 30.886 1.00 42.47 102 LYS A O 1
ATOM 805 N N . GLY A 1 103 ? -53.017 0.269 32.168 1.00 34.16 103 GLY A N 1
ATOM 806 C CA . GLY A 1 103 ? -54.400 -0.207 32.275 1.00 34.16 103 GLY A CA 1
ATOM 807 C C . GLY A 1 103 ? -54.508 -1.397 33.224 1.00 34.16 103 GLY A C 1
ATOM 808 O O . GLY A 1 103 ? -53.787 -2.371 33.077 1.00 34.16 103 GLY A O 1
ATOM 809 N N . LYS A 1 104 ? -55.346 -1.261 34.250 1.00 40.47 104 LYS A N 1
ATOM 810 C CA . LYS A 1 104 ? -55.512 -2.169 35.389 1.00 40.47 104 LYS A CA 1
ATOM 811 C C . LYS A 1 104 ? -56.316 -3.427 35.029 1.00 40.47 104 LYS A C 1
ATOM 813 O O . LYS A 1 104 ? -57.169 -3.365 34.157 1.00 40.47 104 LYS A O 1
ATOM 818 N N . GLU A 1 105 ? -56.125 -4.457 35.857 1.00 33.72 105 GLU A N 1
ATOM 819 C CA . GLU A 1 105 ? -57.161 -5.275 36.523 1.00 33.72 105 GLU A CA 1
ATOM 820 C C . GLU A 1 105 ? -56.994 -6.795 36.359 1.00 33.72 105 GLU A C 1
ATOM 822 O O . GLU A 1 105 ? -56.880 -7.340 35.266 1.00 33.72 105 GLU A O 1
ATOM 827 N N . ASN A 1 106 ? -56.950 -7.459 37.517 1.00 42.50 106 ASN A N 1
ATOM 828 C CA . ASN A 1 106 ? -56.965 -8.904 37.696 1.00 42.50 106 ASN A CA 1
ATOM 829 C C . ASN A 1 106 ? -58.349 -9.458 37.352 1.00 42.50 106 ASN A C 1
ATOM 831 O O . ASN A 1 106 ? -59.307 -9.024 37.981 1.00 42.50 106 ASN A O 1
ATOM 835 N N . VAL A 1 107 ? -58.438 -10.512 36.539 1.00 39.59 107 VAL A N 1
ATOM 836 C CA . VAL A 1 107 ? -59.488 -11.534 36.690 1.00 39.59 107 VAL A CA 1
ATOM 837 C C . VAL A 1 107 ? -58.899 -12.901 36.349 1.00 39.59 107 VAL A C 1
ATOM 839 O O . VAL A 1 107 ? -58.516 -13.178 35.215 1.00 39.59 107 VAL A O 1
ATOM 842 N N . ALA A 1 108 ? -58.823 -13.753 37.368 1.00 44.88 108 ALA A N 1
ATOM 843 C CA . ALA A 1 108 ? -58.673 -15.190 37.223 1.00 44.88 108 ALA A CA 1
ATOM 844 C C . ALA A 1 108 ? -59.991 -15.795 36.728 1.00 44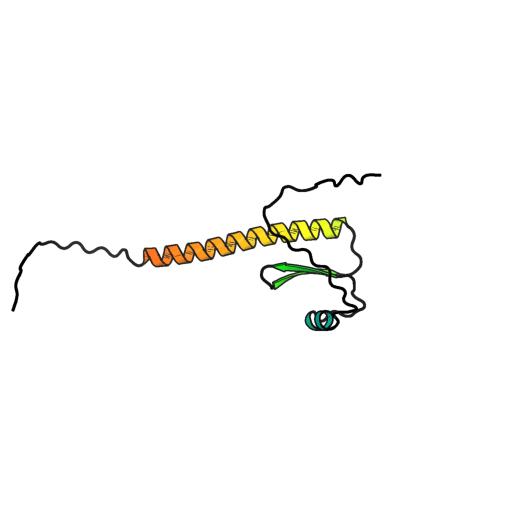.88 108 ALA A C 1
ATOM 846 O O . ALA A 1 108 ? -61.036 -15.400 37.230 1.00 44.88 108 ALA A O 1
ATOM 847 N N . CYS A 1 109 ? -59.931 -16.802 35.855 1.00 34.09 109 CYS A N 1
ATOM 848 C CA . CYS A 1 109 ? -60.913 -17.888 35.823 1.00 34.09 109 CYS A CA 1
ATOM 849 C C . CYS A 1 109 ? -60.343 -19.102 35.076 1.00 34.09 109 CYS A C 1
ATOM 851 O O . CYS A 1 109 ? -60.145 -19.081 33.865 1.00 34.09 109 CYS A O 1
ATOM 853 N N . ASN A 1 110 ? -60.111 -20.169 35.842 1.00 43.16 110 ASN A N 1
ATOM 854 C CA . ASN A 1 110 ? -60.079 -21.546 35.363 1.00 43.16 110 ASN A CA 1
ATOM 855 C C . ASN A 1 110 ? -61.442 -21.908 34.748 1.00 43.16 110 ASN A C 1
ATOM 857 O O . ASN A 1 110 ? -62.463 -21.591 35.355 1.00 43.16 110 ASN A O 1
ATOM 861 N N . ASN A 1 111 ? -61.478 -22.663 33.651 1.00 40.22 111 ASN A N 1
ATOM 862 C CA . ASN A 1 111 ? -61.829 -24.090 33.665 1.00 40.22 111 ASN A CA 1
ATOM 863 C C . ASN A 1 111 ? -62.065 -24.650 32.255 1.00 40.22 111 ASN A C 1
ATOM 865 O O . ASN A 1 111 ? -62.471 -23.947 31.337 1.00 40.22 111 ASN A O 1
ATOM 869 N N . LYS A 1 112 ? -61.783 -25.955 32.189 1.00 40.72 112 LYS A N 1
ATOM 870 C CA . LYS A 1 112 ? -62.242 -26.986 31.254 1.00 40.72 112 LYS A CA 1
ATOM 871 C C . LYS A 1 112 ? -63.617 -26.725 30.630 1.00 40.72 112 LYS A C 1
ATOM 873 O O . LYS A 1 112 ? -64.532 -26.374 31.365 1.00 40.72 112 LYS A O 1
ATOM 878 N N . ASP A 1 113 ? -63.744 -27.072 29.352 1.00 42.31 113 ASP A N 1
ATOM 879 C CA . ASP A 1 113 ? -64.497 -28.253 28.890 1.00 42.31 113 ASP A CA 1
ATOM 880 C C . ASP A 1 113 ? -63.877 -28.782 27.585 1.00 42.31 113 ASP A C 1
ATOM 882 O O . ASP A 1 113 ? -63.483 -27.944 26.739 1.00 42.31 113 ASP A O 1
#

Radius of gyration: 27.64 Å; chains: 1; bounding box: 92×35×54 Å

Secondary structure (DSSP, 8-state):
--------S------PPP----TTT-HHHHHHTT--GGG-SEEEEEETTEEEEEEESS--HHHHHHHHHHHHHHHHHHHHHHHHHHHHHHHHHHGGG----------------

Sequence (113 aa):
MDEVYQEFGTDARLSIKLCVVDCSKEMSLLQQYSQPSHTLPFMYFMFHGNLCDKLMGIVDETQVKEGIDTFIDFAIEQAMNENKQINGVKKAQNASFSGDGKGKENVACNNKD